Protein AF-A0A179S791-F1 (afdb_monomer_lite)

Organism: NCBI:txid427683

Structure (mmCIF, N/CA/C/O backbone):
data_AF-A0A179S791-F1
#
_entry.id   AF-A0A179S791-F1
#
loop_
_atom_site.group_PDB
_atom_site.id
_atom_site.type_symbol
_atom_site.label_atom_id
_atom_site.label_alt_id
_atom_site.label_comp_id
_atom_site.label_asym_id
_atom_site.label_entity_id
_atom_site.label_seq_id
_atom_site.pdbx_PDB_ins_code
_atom_site.Cartn_x
_atom_site.Cartn_y
_atom_site.Cartn_z
_atom_site.occupancy
_atom_site.B_iso_or_equiv
_atom_site.auth_seq_id
_atom_site.auth_comp_id
_atom_site.auth_asym_id
_atom_site.auth_atom_id
_atom_site.pdbx_PDB_model_num
ATOM 1 N N . MET A 1 1 ? -6.503 9.752 15.843 1.00 81.69 1 MET A N 1
ATOM 2 C CA . MET A 1 1 ? -7.113 8.518 15.293 1.00 81.69 1 MET A CA 1
ATOM 3 C C . MET A 1 1 ? -7.357 8.633 13.794 1.00 81.69 1 MET A C 1
ATOM 5 O O . MET A 1 1 ? -6.730 7.896 13.051 1.00 81.69 1 MET A O 1
ATOM 9 N N . PHE A 1 2 ? -8.149 9.609 13.328 1.00 89.81 2 PHE A N 1
ATOM 10 C CA . PHE A 1 2 ? -8.243 9.914 11.890 1.00 89.81 2 PHE A CA 1
ATOM 11 C C . PHE A 1 2 ? -6.912 10.365 11.270 1.00 89.81 2 PHE A C 1
ATOM 13 O O . PHE A 1 2 ? -6.643 10.038 10.123 1.00 89.81 2 PHE A O 1
ATOM 20 N N . GLU A 1 3 ? -6.065 11.061 12.031 1.00 94.38 3 GLU A N 1
ATOM 21 C CA . GLU A 1 3 ? -4.703 11.416 11.605 1.00 94.38 3 GLU A CA 1
ATOM 22 C C . GLU A 1 3 ? -3.843 10.171 11.336 1.00 94.38 3 GLU A C 1
ATOM 24 O O . GLU A 1 3 ? -3.350 10.013 10.230 1.00 94.38 3 GLU A O 1
ATOM 29 N N . ALA A 1 4 ? -3.785 9.218 12.275 1.00 93.00 4 ALA A N 1
ATOM 30 C CA . ALA A 1 4 ? -3.090 7.939 12.079 1.00 93.00 4 ALA A CA 1
ATOM 31 C C . ALA A 1 4 ? -3.653 7.119 10.898 1.00 93.00 4 A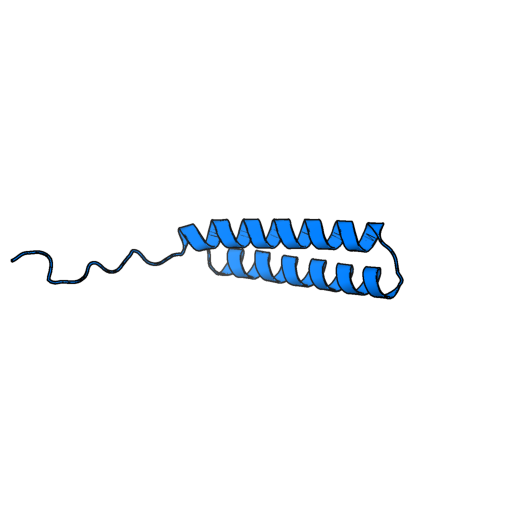LA A C 1
ATOM 33 O O . ALA A 1 4 ? -2.901 6.478 10.164 1.00 93.00 4 ALA A O 1
ATOM 34 N N . LEU A 1 5 ? -4.974 7.161 10.679 1.00 95.19 5 LEU A N 1
ATOM 35 C CA . LEU A 1 5 ? -5.597 6.570 9.492 1.00 95.19 5 LEU A CA 1
ATOM 36 C C . LEU A 1 5 ? -5.103 7.256 8.207 1.00 95.19 5 LEU A C 1
ATOM 38 O O . LEU A 1 5 ? -4.744 6.577 7.246 1.00 95.19 5 LEU A O 1
ATOM 42 N N . ALA A 1 6 ? -5.066 8.590 8.190 1.00 96.25 6 ALA A N 1
ATOM 43 C CA . ALA A 1 6 ? -4.578 9.363 7.054 1.00 96.25 6 ALA A CA 1
ATOM 44 C C . ALA A 1 6 ? -3.092 9.087 6.777 1.00 96.25 6 ALA A C 1
ATOM 46 O O . ALA A 1 6 ? -2.729 8.838 5.631 1.00 96.25 6 ALA A O 1
ATOM 47 N N . GLU A 1 7 ? -2.250 9.044 7.809 1.00 97.12 7 GLU A N 1
ATOM 48 C CA . GLU A 1 7 ? -0.829 8.697 7.701 1.00 97.12 7 GLU A CA 1
ATOM 49 C C . GLU A 1 7 ? -0.623 7.303 7.094 1.00 97.12 7 GLU A C 1
ATOM 51 O O . GLU A 1 7 ? 0.159 7.144 6.153 1.00 97.12 7 GLU A O 1
ATOM 56 N N . ALA A 1 8 ? -1.366 6.296 7.568 1.00 97.12 8 ALA A N 1
ATOM 57 C CA . ALA A 1 8 ? -1.296 4.940 7.028 1.00 97.12 8 ALA A CA 1
ATOM 58 C C . ALA A 1 8 ? -1.691 4.889 5.541 1.00 97.12 8 ALA A C 1
ATOM 60 O O . ALA A 1 8 ? -1.047 4.197 4.748 1.00 97.12 8 ALA A O 1
ATOM 61 N N . LEU A 1 9 ? -2.712 5.650 5.138 1.00 97.94 9 LEU A N 1
ATOM 62 C CA . LEU A 1 9 ? -3.153 5.730 3.743 1.00 97.94 9 LEU A CA 1
ATOM 63 C C . LEU A 1 9 ? -2.155 6.483 2.849 1.00 97.94 9 LEU A C 1
ATOM 65 O O . LEU A 1 9 ? -1.909 6.049 1.723 1.00 97.94 9 LEU A O 1
ATOM 69 N N . ILE A 1 10 ? -1.532 7.557 3.341 1.00 98.50 10 ILE A N 1
ATOM 70 C CA . ILE A 1 10 ? -0.472 8.286 2.621 1.00 98.50 10 ILE A CA 1
ATOM 71 C C . ILE A 1 10 ? 0.746 7.377 2.397 1.00 98.50 10 ILE A C 1
ATOM 73 O O . ILE A 1 10 ? 1.299 7.319 1.293 1.00 98.50 10 ILE A O 1
ATOM 77 N N . ALA A 1 11 ? 1.139 6.605 3.413 1.00 98.00 11 ALA A N 1
ATOM 78 C CA . ALA A 1 11 ? 2.204 5.615 3.283 1.00 98.00 11 ALA A CA 1
ATOM 79 C C . ALA A 1 11 ? 1.845 4.529 2.253 1.00 98.00 11 ALA A C 1
ATOM 81 O O . ALA A 1 11 ? 2.664 4.198 1.393 1.00 98.00 11 ALA A O 1
ATOM 82 N N . ALA A 1 12 ? 0.606 4.021 2.278 1.00 98.56 12 ALA A N 1
ATOM 83 C CA . ALA A 1 12 ? 0.126 3.054 1.292 1.00 98.56 12 ALA A CA 1
ATOM 84 C C . ALA A 1 12 ? 0.201 3.605 -0.140 1.00 98.56 12 ALA A C 1
ATOM 86 O O . ALA A 1 12 ? 0.693 2.915 -1.034 1.00 98.56 12 ALA A O 1
ATOM 87 N N . GLN A 1 13 ? -0.233 4.852 -0.353 1.00 98.62 13 GLN A N 1
ATOM 88 C CA . GLN A 1 13 ? -0.154 5.525 -1.651 1.00 98.62 13 GLN A CA 1
ATOM 89 C C . GLN A 1 13 ? 1.294 5.631 -2.142 1.00 98.62 13 GLN A C 1
ATOM 91 O O . GLN A 1 13 ? 1.567 5.347 -3.306 1.00 98.62 13 GLN A O 1
ATOM 96 N N . THR A 1 14 ? 2.221 5.980 -1.250 1.00 98.56 14 THR A N 1
ATOM 97 C CA . THR A 1 14 ? 3.650 6.101 -1.573 1.00 98.56 14 THR A CA 1
ATOM 98 C C . THR A 1 14 ? 4.226 4.767 -2.047 1.00 98.56 14 THR A C 1
ATOM 100 O O . THR A 1 14 ? 4.844 4.695 -3.110 1.00 98.56 14 THR A O 1
ATOM 103 N N . TYR A 1 15 ? 3.980 3.681 -1.308 1.00 98.62 15 TYR A N 1
ATOM 104 C CA . TYR A 1 15 ? 4.462 2.352 -1.694 1.00 98.62 15 TYR A CA 1
ATOM 105 C C . TYR A 1 15 ? 3.796 1.818 -2.964 1.00 98.62 15 TYR A C 1
ATOM 107 O O . TYR A 1 15 ? 4.461 1.164 -3.767 1.00 98.62 15 TYR A O 1
ATOM 115 N N . AL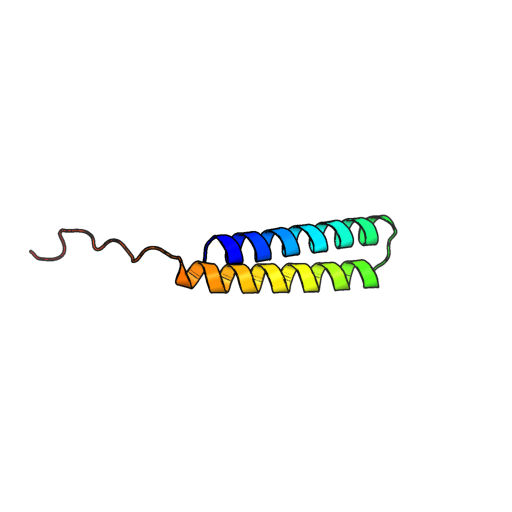A A 1 16 ? 2.509 2.108 -3.171 1.00 98.69 16 ALA A N 1
ATOM 116 C CA . ALA A 1 16 ? 1.805 1.745 -4.396 1.00 98.69 16 ALA A CA 1
ATOM 117 C C . ALA A 1 16 ? 2.370 2.488 -5.618 1.00 98.69 16 ALA A C 1
ATOM 119 O O . ALA A 1 16 ? 2.560 1.868 -6.664 1.00 98.69 16 ALA A O 1
ATOM 120 N N . GLY A 1 17 ? 2.698 3.778 -5.473 1.00 98.62 17 GLY A N 1
ATOM 121 C CA . GLY A 1 17 ? 3.372 4.568 -6.506 1.00 98.62 17 GLY A CA 1
ATOM 122 C C . GLY A 1 17 ? 4.732 3.978 -6.876 1.00 98.62 17 GLY A C 1
ATOM 123 O O . GLY A 1 17 ? 4.954 3.628 -8.031 1.00 98.62 17 GLY A O 1
ATOM 124 N N . ALA A 1 18 ? 5.588 3.727 -5.881 1.00 98.44 18 ALA A N 1
ATOM 125 C CA . ALA A 1 18 ? 6.887 3.094 -6.113 1.00 98.44 18 ALA A CA 1
ATOM 126 C C . ALA A 1 18 ? 6.761 1.703 -6.766 1.00 98.44 18 ALA A C 1
ATOM 128 O O . ALA A 1 18 ? 7.553 1.338 -7.633 1.00 98.44 18 ALA A O 1
ATOM 129 N N . ALA A 1 19 ? 5.752 0.913 -6.385 1.00 98.62 19 ALA A N 1
ATOM 130 C CA . ALA A 1 19 ? 5.492 -0.378 -7.014 1.00 98.62 19 ALA A CA 1
ATOM 131 C C . ALA A 1 19 ? 5.116 -0.243 -8.498 1.00 98.62 19 ALA A C 1
ATOM 133 O O . ALA A 1 19 ? 5.548 -1.069 -9.305 1.00 98.62 19 ALA A O 1
ATOM 134 N N . ALA A 1 20 ? 4.337 0.782 -8.858 1.00 98.75 20 ALA A N 1
ATOM 135 C CA . ALA A 1 20 ? 4.003 1.085 -10.245 1.00 98.75 20 ALA A CA 1
ATOM 136 C C . ALA A 1 20 ? 5.250 1.493 -11.044 1.00 98.75 20 ALA A C 1
ATOM 138 O O .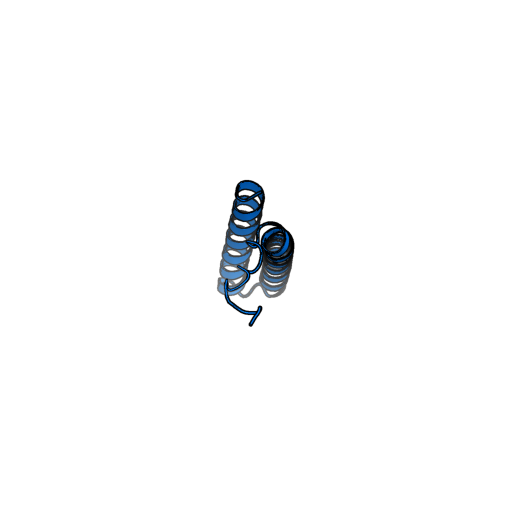 ALA A 1 20 ? 5.450 0.989 -12.151 1.00 98.75 20 ALA A O 1
ATOM 139 N N . ASP A 1 21 ? 6.132 2.304 -10.455 1.00 98.62 21 ASP A N 1
ATOM 140 C CA . ASP A 1 21 ? 7.404 2.691 -11.073 1.00 98.62 21 ASP A CA 1
ATOM 141 C C . ASP A 1 21 ? 8.282 1.459 -11.346 1.00 98.62 21 ASP A C 1
ATOM 143 O O . ASP A 1 21 ? 8.735 1.260 -12.476 1.00 98.62 21 ASP A O 1
ATOM 147 N N . PHE A 1 22 ? 8.444 0.558 -10.368 1.00 98.69 22 PHE A N 1
ATOM 148 C CA . PHE A 1 22 ? 9.176 -0.702 -10.562 1.00 98.69 22 PHE A CA 1
ATOM 149 C C . PHE A 1 22 ? 8.529 -1.607 -11.616 1.00 98.69 22 PHE A C 1
ATOM 151 O O . PHE A 1 22 ? 9.229 -2.221 -12.424 1.00 98.69 22 PHE A O 1
ATOM 158 N N . ALA A 1 23 ? 7.197 -1.682 -11.641 1.00 98.50 23 ALA A N 1
ATOM 159 C CA . ALA A 1 23 ? 6.477 -2.457 -12.643 1.00 98.50 23 ALA A CA 1
ATOM 160 C C . ALA A 1 23 ? 6.702 -1.905 -14.061 1.00 98.50 23 ALA A C 1
ATOM 162 O O . ALA A 1 23 ? 6.861 -2.696 -14.994 1.00 98.50 23 ALA A O 1
ATOM 163 N N . SER A 1 24 ? 6.780 -0.578 -14.216 1.00 98.62 24 SER A N 1
ATOM 164 C CA . SER A 1 24 ? 7.007 0.087 -15.507 1.00 98.62 24 SER A CA 1
ATOM 165 C C . SER A 1 24 ? 8.367 -0.245 -16.130 1.00 98.62 24 SER A C 1
ATOM 167 O O . SER A 1 24 ? 8.481 -0.317 -17.351 1.00 98.62 24 SER A O 1
ATOM 169 N N . ILE A 1 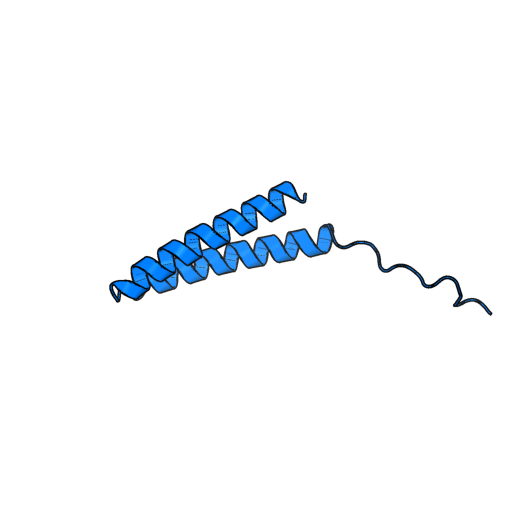25 ? 9.375 -0.529 -15.299 1.00 98.44 25 ILE A N 1
ATOM 170 C CA . ILE A 1 25 ? 10.717 -0.952 -15.729 1.00 98.44 25 ILE A CA 1
ATOM 171 C C . ILE A 1 25 ? 10.914 -2.476 -15.669 1.00 98.44 25 ILE A C 1
ATOM 173 O O . ILE A 1 25 ? 12.037 -2.966 -15.779 1.00 98.44 25 ILE A O 1
ATOM 177 N N . HIS A 1 26 ? 9.831 -3.237 -15.483 1.00 98.25 26 HIS A N 1
ATOM 178 C CA . HIS A 1 26 ? 9.824 -4.698 -15.362 1.00 98.25 26 HIS A CA 1
ATOM 179 C C . HIS A 1 26 ? 10.648 -5.274 -14.191 1.00 98.25 26 HIS A C 1
ATOM 181 O O . HIS A 1 26 ? 10.986 -6.465 -14.198 1.00 98.25 26 HIS A O 1
ATOM 187 N N . ASP A 1 27 ? 10.911 -4.490 -13.141 1.00 98.50 27 ASP A N 1
ATOM 188 C CA . ASP A 1 27 ? 11.502 -5.002 -11.904 1.00 98.50 27 ASP A CA 1
ATOM 189 C C . ASP A 1 27 ? 10.446 -5.726 -11.059 1.00 98.50 27 ASP A C 1
ATOM 191 O O . ASP A 1 27 ? 9.730 -5.156 -10.232 1.00 98.50 27 ASP A O 1
ATOM 195 N N . ARG A 1 28 ? 10.385 -7.047 -11.245 1.00 98.38 28 ARG A N 1
ATOM 196 C CA . ARG A 1 28 ? 9.456 -7.927 -10.525 1.00 98.38 28 ARG A CA 1
ATOM 197 C C . ARG A 1 28 ? 9.679 -7.918 -9.013 1.00 98.38 28 ARG A C 1
ATOM 199 O O . ARG A 1 28 ? 8.716 -8.071 -8.264 1.00 98.38 28 ARG A O 1
ATOM 206 N N . ARG A 1 29 ? 10.931 -7.802 -8.552 1.00 98.44 29 ARG A N 1
ATOM 207 C CA . ARG A 1 29 ? 11.254 -7.877 -7.119 1.00 98.44 29 ARG A CA 1
ATOM 208 C C . ARG A 1 29 ? 10.868 -6.579 -6.427 1.00 98.44 29 ARG A C 1
ATOM 210 O O . ARG A 1 29 ? 10.205 -6.645 -5.392 1.00 98.44 29 ARG A O 1
ATOM 217 N N . GLY A 1 30 ? 11.215 -5.441 -7.027 1.00 98.31 30 GLY A N 1
ATOM 218 C CA . GLY A 1 30 ? 10.807 -4.117 -6.562 1.00 98.31 30 GLY A CA 1
ATOM 219 C C . GLY A 1 30 ? 9.287 -3.980 -6.508 1.00 98.31 30 GLY A C 1
ATOM 220 O O . GLY A 1 30 ? 8.737 -3.657 -5.455 1.00 98.31 30 GLY A O 1
ATOM 221 N N . ALA A 1 31 ? 8.589 -4.350 -7.589 1.00 98.56 31 ALA A N 1
ATOM 222 C CA . ALA A 1 31 ? 7.128 -4.298 -7.643 1.00 98.56 31 ALA A CA 1
ATOM 223 C C . ALA A 1 31 ? 6.475 -5.176 -6.559 1.00 98.56 31 ALA A C 1
ATOM 225 O O . ALA A 1 31 ? 5.605 -4.717 -5.818 1.00 98.56 31 ALA A O 1
ATOM 226 N N . ALA A 1 32 ? 6.934 -6.423 -6.396 1.00 98.50 32 ALA A N 1
ATOM 227 C CA . ALA A 1 32 ? 6.413 -7.324 -5.366 1.00 98.50 32 ALA A CA 1
ATOM 228 C C . ALA A 1 32 ? 6.699 -6.833 -3.936 1.00 98.50 32 ALA A C 1
ATOM 230 O O . ALA A 1 32 ? 5.917 -7.092 -3.020 1.00 98.50 32 ALA A O 1
ATOM 231 N N . TYR A 1 33 ? 7.830 -6.164 -3.707 1.00 98.44 33 TYR A N 1
ATOM 232 C CA . TYR A 1 33 ? 8.134 -5.549 -2.418 1.00 98.44 33 TYR A CA 1
ATOM 233 C C . TYR A 1 33 ? 7.193 -4.373 -2.128 1.00 98.44 33 TYR A C 1
ATOM 235 O O . TYR A 1 33 ? 6.510 -4.393 -1.105 1.00 98.44 33 TYR A O 1
ATOM 243 N N . GLY A 1 34 ? 7.073 -3.419 -3.057 1.00 98.38 34 GLY A N 1
ATOM 244 C CA . GLY A 1 34 ? 6.203 -2.252 -2.896 1.00 98.38 34 GLY A CA 1
ATOM 245 C C . GLY A 1 34 ? 4.736 -2.628 -2.665 1.00 98.38 34 GLY A C 1
ATOM 246 O O . GLY A 1 34 ? 4.113 -2.106 -1.743 1.00 98.38 34 GLY A O 1
ATOM 247 N N . ILE A 1 35 ? 4.209 -3.614 -3.405 1.00 98.56 35 ILE A N 1
ATOM 248 C CA . ILE A 1 35 ? 2.839 -4.124 -3.202 1.00 98.56 35 ILE A CA 1
ATOM 249 C C . ILE A 1 35 ? 2.653 -4.680 -1.784 1.00 98.56 35 ILE A C 1
ATOM 251 O O . ILE A 1 35 ? 1.638 -4.401 -1.148 1.00 98.56 35 ILE A O 1
ATOM 255 N N . ARG A 1 36 ? 3.621 -5.445 -1.261 1.00 98.62 36 ARG A N 1
ATOM 256 C CA . ARG A 1 36 ? 3.534 -6.003 0.100 1.00 98.62 36 ARG A CA 1
ATOM 257 C C . ARG A 1 3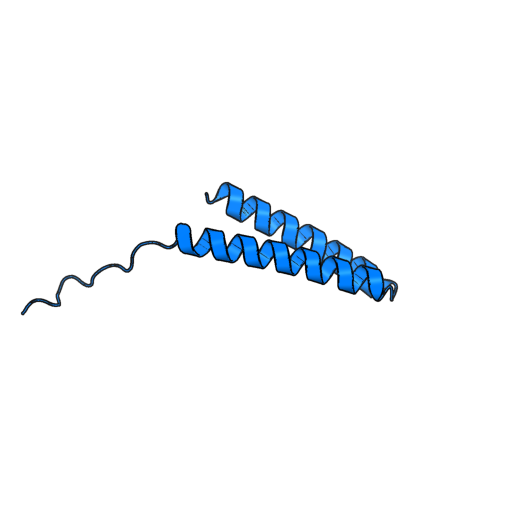6 ? 3.556 -4.913 1.169 1.00 98.62 36 ARG A C 1
ATOM 259 O O . ARG A 1 36 ? 2.774 -4.992 2.114 1.00 98.62 36 ARG A O 1
ATOM 266 N N . CYS A 1 37 ? 4.392 -3.889 1.007 1.00 98.44 37 CYS A N 1
ATOM 267 C CA . CYS A 1 37 ? 4.415 -2.736 1.908 1.00 98.44 37 CYS A CA 1
ATOM 268 C C . CYS A 1 37 ? 3.093 -1.959 1.866 1.00 98.44 37 CYS A C 1
ATOM 270 O O . CYS A 1 37 ? 2.510 -1.696 2.915 1.00 98.44 37 CYS A O 1
ATOM 272 N N . ALA A 1 38 ? 2.571 -1.667 0.670 1.00 98.50 38 ALA A N 1
ATOM 273 C CA . ALA A 1 38 ? 1.284 -0.995 0.509 1.00 98.50 38 ALA A CA 1
ATOM 274 C C . ALA A 1 38 ? 0.138 -1.792 1.156 1.00 98.50 38 ALA A C 1
ATOM 276 O O . ALA A 1 38 ? -0.677 -1.226 1.883 1.00 98.50 38 ALA A O 1
ATOM 277 N N . ALA A 1 39 ? 0.111 -3.115 0.962 1.00 98.56 39 ALA A N 1
ATOM 278 C CA . ALA A 1 39 ? -0.877 -3.995 1.579 1.00 98.56 39 ALA A CA 1
ATOM 279 C C . ALA A 1 39 ? -0.804 -3.974 3.115 1.00 98.56 39 ALA A C 1
ATOM 281 O O . ALA A 1 39 ? -1.843 -3.920 3.769 1.00 98.56 39 ALA A O 1
ATOM 282 N N . ALA A 1 40 ? 0.399 -3.961 3.698 1.00 98.38 40 ALA A N 1
ATOM 283 C CA . ALA A 1 40 ? 0.573 -3.851 5.146 1.00 98.38 40 ALA A CA 1
ATOM 284 C C . ALA A 1 40 ? 0.041 -2.514 5.693 1.00 98.38 40 ALA A C 1
ATOM 286 O O . ALA A 1 40 ? -0.638 -2.495 6.720 1.00 98.38 40 ALA A O 1
ATOM 287 N N . CYS A 1 41 ? 0.280 -1.405 4.985 1.00 98.12 41 CYS A N 1
ATOM 288 C CA . CYS A 1 41 ? -0.274 -0.099 5.345 1.00 98.12 41 CYS A CA 1
ATOM 289 C C . CYS A 1 41 ? -1.811 -0.087 5.283 1.00 98.12 41 CYS A C 1
ATOM 291 O O . CYS A 1 41 ? -2.451 0.407 6.208 1.00 98.12 41 CYS A O 1
ATOM 293 N N . ILE A 1 42 ? -2.409 -0.684 4.245 1.00 98.25 42 ILE A N 1
ATOM 294 C CA . ILE A 1 42 ? -3.872 -0.804 4.118 1.00 98.25 42 ILE A CA 1
ATOM 295 C C . ILE A 1 42 ? -4.453 -1.683 5.231 1.00 98.25 42 ILE A C 1
ATOM 297 O O . ILE A 1 42 ? -5.483 -1.336 5.803 1.00 98.25 42 ILE A O 1
ATOM 301 N N . ALA A 1 43 ? -3.794 -2.790 5.577 1.00 97.50 43 ALA A N 1
ATOM 302 C CA . ALA A 1 43 ? -4.221 -3.640 6.685 1.00 97.50 43 ALA A CA 1
ATOM 303 C C . ALA A 1 43 ? -4.192 -2.882 8.024 1.00 97.50 43 ALA A C 1
ATOM 305 O O . ALA A 1 43 ? -5.139 -2.974 8.799 1.00 97.50 43 ALA A O 1
ATOM 306 N N . SER A 1 44 ? -3.152 -2.078 8.265 1.00 95.88 44 SER A N 1
ATOM 307 C CA . SER A 1 44 ? -3.074 -1.202 9.442 1.00 95.88 44 SER A CA 1
ATOM 308 C C . SER A 1 44 ? -4.205 -0.165 9.461 1.00 95.88 44 SER A C 1
ATOM 310 O O . SER A 1 44 ? -4.902 -0.019 10.464 1.00 95.88 44 SER A O 1
ATOM 312 N N . ALA A 1 45 ? -4.456 0.496 8.326 1.00 96.00 45 ALA A N 1
ATOM 313 C CA . ALA A 1 45 ? -5.560 1.440 8.171 1.00 96.00 45 ALA A CA 1
ATOM 314 C C . ALA A 1 45 ? -6.926 0.786 8.447 1.00 96.00 45 ALA A C 1
ATOM 316 O O . ALA A 1 45 ? -7.768 1.385 9.114 1.00 96.00 45 ALA A O 1
ATOM 317 N N . ALA A 1 46 ? -7.139 -0.449 7.985 1.00 95.62 46 ALA A N 1
ATOM 318 C CA . ALA A 1 46 ? -8.363 -1.204 8.242 1.00 95.62 46 ALA A CA 1
ATOM 319 C C . ALA A 1 46 ? -8.551 -1.515 9.736 1.00 95.62 46 ALA A C 1
ATOM 321 O O . ALA A 1 46 ? -9.655 -1.351 10.251 1.00 95.62 46 ALA A O 1
ATOM 322 N N . SER A 1 47 ? -7.483 -1.889 10.447 1.00 93.94 47 SER A N 1
ATOM 323 C CA . SER A 1 47 ? -7.536 -2.091 11.901 1.00 93.94 47 SER A CA 1
ATOM 324 C C . SER A 1 47 ? -7.928 -0.810 12.640 1.00 93.94 47 SER A C 1
ATOM 326 O O . SER A 1 47 ? -8.827 -0.839 13.474 1.00 93.94 47 SER A O 1
ATOM 328 N N . ILE A 1 48 ? -7.321 0.329 12.283 1.00 93.38 48 ILE A N 1
ATOM 329 C CA . ILE A 1 48 ? -7.666 1.634 12.870 1.00 93.38 48 ILE A CA 1
ATOM 330 C C . ILE A 1 48 ? -9.124 1.991 12.559 1.00 93.38 48 ILE A C 1
ATOM 332 O O . ILE A 1 48 ? -9.839 2.498 13.419 1.00 93.38 48 ILE A O 1
ATOM 336 N N . LEU A 1 49 ? -9.591 1.720 11.338 1.00 91.56 49 LEU A N 1
ATOM 337 C CA . LEU A 1 49 ? -10.958 2.029 10.926 1.00 91.56 49 LEU A CA 1
ATOM 338 C C . LEU A 1 49 ? -12.007 1.322 11.795 1.00 91.56 49 LEU A C 1
ATOM 340 O O . LEU A 1 49 ? -13.017 1.944 12.121 1.00 91.56 49 LEU A O 1
ATOM 344 N N . GLU A 1 50 ? -11.779 0.067 12.190 1.00 89.88 50 GLU A N 1
ATOM 345 C CA . GLU A 1 50 ? -12.703 -0.654 13.078 1.00 89.88 50 GLU A CA 1
ATOM 346 C C . GLU A 1 50 ? -12.821 0.006 14.456 1.00 89.88 50 GLU A C 1
ATOM 348 O O . GLU A 1 50 ? -13.899 0.004 15.047 1.00 89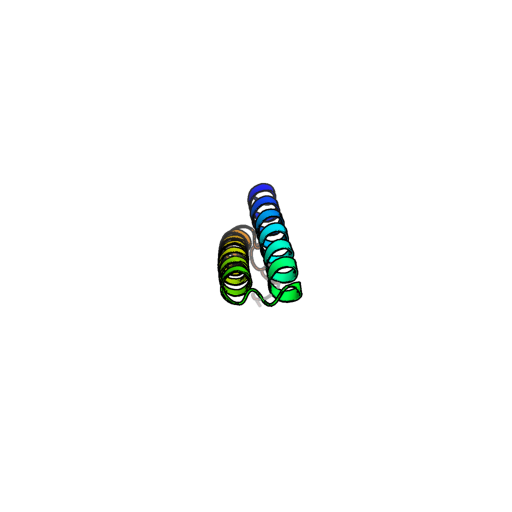.88 50 GLU A O 1
ATOM 353 N N . GLU A 1 51 ? -11.760 0.648 14.939 1.00 84.94 51 GLU A N 1
ATOM 354 C CA . GLU A 1 51 ? -11.792 1.393 16.195 1.00 84.94 51 GLU A CA 1
ATOM 355 C C . GLU A 1 51 ? -12.498 2.761 16.047 1.00 84.94 51 GLU A C 1
ATOM 357 O O . GLU A 1 51 ? -13.091 3.266 17.000 1.00 84.94 51 GLU A O 1
ATOM 362 N N . VAL A 1 52 ? -12.452 3.378 14.857 1.00 81.62 52 VAL A N 1
ATOM 363 C CA . VAL A 1 52 ? -13.108 4.673 14.567 1.00 81.62 52 VAL A CA 1
ATOM 364 C C . VAL A 1 52 ? -14.583 4.500 14.177 1.00 81.62 52 VAL A C 1
ATOM 366 O O . VAL A 1 52 ? -15.351 5.468 14.149 1.00 81.62 52 VAL A O 1
ATOM 369 N N . LYS A 1 53 ? -14.997 3.276 13.842 1.00 77.44 53 LYS A N 1
ATOM 370 C CA . LYS A 1 53 ? -16.327 2.982 13.318 1.00 77.44 53 LYS A CA 1
ATOM 371 C C . LYS A 1 53 ? -17.407 3.456 14.300 1.00 77.44 53 LYS A C 1
ATOM 373 O O . LYS A 1 53 ? -17.423 3.024 15.454 1.00 77.44 53 LYS A O 1
ATOM 378 N N . PRO A 1 54 ? -18.336 4.328 13.869 1.00 66.50 54 PRO A N 1
ATOM 379 C CA . PRO A 1 54 ? -19.399 4.792 14.744 1.00 66.50 54 PRO A CA 1
ATOM 380 C C . PRO A 1 54 ? -20.244 3.602 15.199 1.00 66.50 54 PRO A C 1
ATOM 382 O O . PRO A 1 54 ? -20.573 2.723 14.395 1.00 66.50 54 PRO A O 1
ATOM 385 N N . ALA A 1 55 ? -20.595 3.584 16.489 1.00 68.56 55 ALA A N 1
ATOM 386 C CA . ALA A 1 55 ? -21.426 2.533 17.060 1.00 68.56 55 ALA A CA 1
ATOM 387 C C . ALA A 1 55 ? -22.689 2.339 16.202 1.00 68.56 55 ALA A C 1
ATOM 389 O O . ALA A 1 55 ? -23.277 3.333 15.751 1.00 68.56 55 ALA A O 1
ATOM 390 N N . PRO A 1 56 ? -23.120 1.086 15.957 1.00 67.31 56 PRO A N 1
ATOM 391 C CA . PRO A 1 56 ? -24.334 0.836 15.202 1.00 67.31 56 PRO A CA 1
ATOM 392 C C . PRO A 1 56 ? -25.477 1.575 15.890 1.00 67.31 56 PRO A C 1
ATOM 394 O O . PRO A 1 56 ? -25.795 1.328 17.053 1.00 67.31 56 PRO A O 1
ATOM 397 N N . ARG A 1 57 ? -26.060 2.536 15.173 1.00 68.25 57 ARG A N 1
ATOM 398 C CA . ARG A 1 57 ? -27.170 3.340 15.670 1.00 68.25 57 ARG A CA 1
ATOM 399 C C . ARG A 1 57 ? -28.316 2.383 15.991 1.00 68.25 57 ARG A C 1
ATOM 401 O O . ARG A 1 57 ? -28.919 1.828 15.072 1.00 68.25 57 ARG A O 1
ATOM 408 N N . SER A 1 58 ? -28.594 2.163 17.277 1.00 62.31 58 SER A N 1
ATOM 409 C CA . SER A 1 58 ? -29.764 1.386 17.678 1.00 62.31 58 SER A CA 1
ATOM 410 C C . SER A 1 58 ? -30.989 2.071 17.081 1.00 62.31 58 SER A C 1
ATOM 412 O O . SER A 1 58 ? -31.162 3.290 17.172 1.00 62.31 58 SER A O 1
ATOM 414 N N . LYS A 1 59 ? -31.799 1.307 16.350 1.00 67.44 59 LYS A N 1
ATOM 415 C CA . LYS A 1 59 ? -33.035 1.829 15.775 1.00 67.44 59 LYS A CA 1
ATOM 416 C C . LYS A 1 59 ? -33.974 2.095 16.960 1.00 67.44 59 LYS A C 1
ATOM 418 O O . LYS A 1 59 ? -34.301 1.134 17.660 1.00 67.44 59 LYS A O 1
ATOM 423 N N . PRO A 1 60 ? -34.391 3.345 17.233 1.00 52.28 60 PRO A N 1
ATOM 424 C CA . PRO A 1 60 ? -35.373 3.590 18.277 1.00 52.28 60 PRO A CA 1
ATOM 425 C C . PRO A 1 60 ? -36.687 2.975 17.788 1.00 52.28 60 PRO A C 1
ATOM 427 O O . PRO A 1 60 ? -37.264 3.454 16.814 1.00 52.28 60 PRO A O 1
ATOM 430 N N . GLY A 1 61 ? -37.089 1.845 18.376 1.00 59.25 61 GLY A N 1
ATOM 431 C CA . GLY A 1 61 ? -38.326 1.154 18.001 1.00 59.25 61 GLY A CA 1
ATOM 432 C C . GLY A 1 61 ? -38.369 -0.361 18.210 1.00 59.25 61 GLY A C 1
ATOM 433 O O . GLY A 1 61 ? -39.441 -0.932 18.072 1.00 59.25 61 GLY A O 1
ATOM 434 N N . ALA A 1 62 ? -37.270 -1.035 18.566 1.00 54.94 62 ALA A N 1
ATOM 435 C CA . ALA A 1 62 ? -37.311 -2.460 18.932 1.00 54.94 62 ALA A CA 1
ATOM 436 C C . ALA A 1 62 ? -37.640 -2.654 20.427 1.00 54.94 62 ALA A C 1
ATOM 438 O O . ALA A 1 62 ? -36.878 -3.260 21.172 1.00 54.94 62 ALA A O 1
ATOM 439 N N . ALA A 1 63 ? -38.745 -2.062 20.870 1.00 52.97 63 ALA A N 1
ATOM 440 C CA . ALA A 1 63 ? -39.403 -2.358 22.138 1.00 52.97 63 ALA A CA 1
ATOM 441 C C . ALA A 1 63 ? -40.880 -1.981 21.973 1.00 52.97 63 ALA A C 1
ATOM 443 O O . ALA A 1 63 ? -41.262 -0.836 22.211 1.00 52.97 63 ALA A O 1
ATOM 444 N N . ALA A 1 64 ? -41.670 -2.928 21.476 1.00 45.31 64 ALA A N 1
ATOM 445 C CA . ALA A 1 64 ? -43.127 -2.936 21.525 1.00 45.31 64 ALA A CA 1
ATOM 446 C C . ALA A 1 64 ? -43.585 -4.395 21.522 1.00 45.31 64 ALA A C 1
ATOM 448 O O . ALA A 1 64 ? -43.051 -5.157 20.681 1.00 45.31 64 ALA A O 1
#

Sequence (64 aa):
MFEALAEALIAAQTYAGAAADFASIHDRRGAAYGIRCAAACIASAASILEEVKPAPRSKPGAAA

Foldseek 3Di:
DVVLLVVLQVQLVVLCVQLVVCVVVPNPVSNVVSNVRSVVSVVVSVVVCVVVPPDDPDDPPPPD

Radius of gyration: 18.04 Å; chains: 1; bounding box: 55×19×38 Å

Secondary structure (DSSP, 8-state):
-HHHHHHHHHHHHHHHHHHHHHHHTT-HHHHHHHHHHHHHHHHHHHHHHHHHSPPP---TT---

pLDDT: mean 89.93, std 14.46, range [45.31, 98.75]